Protein AF-0000000080575277 (afdb_homodimer)

Organism: Ricinus communis (NCBI:txid3988)

Radius of gyration: 15.98 Å; Cα contacts (8 Å, |Δi|>4): 92; chains: 2; bounding box: 41×41×30 Å

Foldseek 3Di:
DDPPDCVVLVVVLVVDPDDAPVSLVVNLVVCVVSPVVVVNVVSVVVNVVVVVVVVVD/DDLDDCVVLVVVLVVDPDDDPVSLVVNLVSCVVSPVVVVNVVSVVVNVVVVVVVVVD

Nearest PDB structures (foldseek):
  2o9x-assembly1_A  TM=6.420E-01  e=2.974E+00  Archaeoglobus fulgidus
  5bwk-assembly1_E  TM=5.066E-01  e=3.407E+00  Saccharomyces cerevisiae S288C
  2o9x-assembly1_A  TM=6.488E-01  e=2.300E+00  Archaeoglobus fulgidus
  5bwk-assembly1_E  TM=5.086E-01  e=6.105E+00  Saccharomyces cerevisiae S288C

Secondary structure (DSSP, 8-state):
--S-THHHHHHHHHT-SS--HHHHHHHHHHHHHHT-HHHHHHHHHHHHHHHHHHHH-/----THHHHHHHHHT-SS--HHHHHHHHHHHHHHT-HHHHHHHHHHHHHHHHHHHH-

InterPro domains:
  IPR002885 Pentatricopeptide repeat [PF01535] (23-52)
  IPR002885 Pentatricopeptide repeat [PS51375] (20-54)
  IPR002885 Pentatricopeptide repeat [TIGR00756] (23-52)
  IPR011990 Tetratricopeptide-like helical domain superfamily [G3DSA:1.25.40.10] (1-57)

Structure (mmCIF, N/CA/C/O backbone):
data_AF-0000000080575277-model_v1
#
loop_
_entity.id
_entity.type
_entity.pdbx_description
1 polymer 'Pentatricopeptide repeat-containing protein'
#
loop_
_atom_site.group_PDB
_atom_site.id
_atom_site.type_symbol
_atom_site.label_atom_id
_atom_site.label_alt_id
_atom_site.label_comp_id
_atom_site.label_asym_id
_atom_site.label_entity_id
_atom_site.label_seq_id
_atom_site.pdbx_PDB_ins_code
_atom_site.Cartn_x
_atom_site.Cartn_y
_atom_site.Cartn_z
_atom_site.occupancy
_atom_site.B_iso_or_equiv
_atom_site.auth_seq_id
_atom_site.auth_comp_id
_atom_site.auth_asym_id
_atom_site.auth_atom_id
_atom_site.pdbx_PDB_model_num
ATOM 1 N N . MET A 1 1 ? -3.508 20.828 5.941 1 31.67 1 MET A N 1
ATOM 2 C CA . MET A 1 1 ? -2.977 19.516 6.32 1 31.67 1 MET A CA 1
ATOM 3 C C . MET A 1 1 ? -3.281 18.484 5.25 1 31.67 1 MET A C 1
ATOM 5 O O . MET A 1 1 ? -4.422 18.031 5.113 1 31.67 1 MET A O 1
ATOM 9 N N . ARG A 1 2 ? -2.916 18.547 3.932 1 42.31 2 ARG A N 1
ATOM 10 C CA . ARG A 1 2 ? -3.441 18.062 2.654 1 42.31 2 ARG A CA 1
ATOM 11 C C . ARG A 1 2 ? -3.592 16.547 2.654 1 42.31 2 ARG A C 1
ATOM 13 O O . ARG A 1 2 ? -2.951 15.859 3.445 1 42.31 2 ARG A O 1
ATOM 20 N N . SER A 1 3 ? -4.363 15.914 1.842 1 48.16 3 SER A N 1
ATOM 21 C CA . SER A 1 3 ? -5.129 14.719 1.509 1 48.16 3 SER A CA 1
ATOM 22 C C . SER A 1 3 ? -4.215 13.516 1.299 1 48.16 3 SER A C 1
ATOM 24 O O . SER A 1 3 ? -4.117 12.992 0.189 1 48.16 3 SER A O 1
ATOM 26 N N . GLY A 1 4 ? -2.938 13.656 1.604 1 49.06 4 GLY A N 1
ATOM 27 C CA . GLY A 1 4 ? -1.732 12.961 1.184 1 49.06 4 GLY A CA 1
ATOM 28 C C . GLY A 1 4 ? -1.937 11.469 1.007 1 49.06 4 GLY A C 1
ATOM 29 O O . GLY A 1 4 ? -1.642 10.922 -0.056 1 49.06 4 GLY A O 1
ATOM 30 N N . ASP A 1 5 ? -1.83 10.688 2.197 1 62.44 5 ASP A N 1
ATOM 31 C CA . ASP A 1 5 ? -1.017 9.5 2.461 1 62.44 5 ASP A CA 1
ATOM 32 C C . ASP A 1 5 ? -1.705 8.234 1.953 1 62.44 5 ASP A C 1
ATOM 34 O O . ASP A 1 5 ? -1.194 7.129 2.135 1 62.44 5 ASP A O 1
ATOM 38 N N . MET A 1 6 ? -2.781 8.578 1.172 1 84.5 6 MET A N 1
ATOM 39 C CA . MET A 1 6 ? -3.379 7.289 0.83 1 84.5 6 MET A CA 1
ATOM 40 C C . MET A 1 6 ? -3.074 6.918 -0.617 1 84.5 6 MET A C 1
ATOM 42 O O . MET A 1 6 ? -3.324 5.785 -1.036 1 84.5 6 MET A O 1
ATOM 46 N N . GLY A 1 7 ? -2.48 7.941 -1.262 1 87.88 7 GLY A N 1
ATOM 47 C CA . GLY A 1 7 ? -2.26 7.723 -2.682 1 87.88 7 GLY A CA 1
ATOM 48 C C . GLY A 1 7 ? -1.392 6.512 -2.971 1 87.88 7 GLY A C 1
ATOM 49 O O . GLY A 1 7 ? -1.774 5.637 -3.752 1 87.88 7 GLY A O 1
ATOM 50 N N . SER A 1 8 ? -0.303 6.383 -2.322 1 92.38 8 SER A N 1
ATOM 51 C CA . SER A 1 8 ? 0.593 5.246 -2.506 1 92.38 8 SER A CA 1
ATOM 52 C C . SER A 1 8 ? -0.068 3.945 -2.066 1 92.38 8 SER A C 1
ATOM 54 O O . SER A 1 8 ? 0.021 2.934 -2.762 1 92.38 8 SER A O 1
ATOM 56 N N . ALA A 1 9 ? -0.75 4.047 -1.013 1 95.19 9 ALA A N 1
ATOM 57 C CA . ALA A 1 9 ? -1.428 2.867 -0.488 1 95.19 9 ALA A CA 1
ATOM 58 C C . ALA A 1 9 ? -2.473 2.35 -1.473 1 95.19 9 ALA A C 1
ATOM 60 O O . ALA A 1 9 ? -2.604 1.141 -1.671 1 95.19 9 ALA A O 1
ATOM 61 N N . ARG A 1 10 ? -3.164 3.309 -2.055 1 93.69 10 ARG A N 1
ATOM 62 C CA . ARG A 1 10 ? -4.215 2.926 -2.992 1 93.69 10 ARG A CA 1
ATOM 63 C C . ARG A 1 10 ? -3.627 2.229 -4.215 1 93.69 10 ARG A C 1
ATOM 65 O O . ARG A 1 10 ? -4.184 1.241 -4.699 1 93.69 10 ARG A O 1
ATOM 72 N N . ILE A 1 11 ? -2.596 2.738 -4.695 1 94.81 11 ILE A N 1
ATOM 73 C CA . ILE A 1 11 ? -1.938 2.146 -5.855 1 94.81 11 ILE A CA 1
ATOM 74 C C . ILE A 1 11 ? -1.48 0.729 -5.52 1 94.81 11 ILE A C 1
ATOM 76 O O . ILE A 1 11 ? -1.688 -0.199 -6.305 1 94.81 11 ILE A O 1
ATOM 80 N N . LEU A 1 12 ? -0.898 0.506 -4.387 1 96.56 12 LEU A N 1
ATOM 81 C CA . LEU A 1 12 ? -0.419 -0.807 -3.969 1 96.56 12 LEU A CA 1
ATOM 82 C C . LEU A 1 12 ? -1.585 -1.753 -3.705 1 96.56 12 LEU A C 1
ATOM 84 O O . LEU A 1 12 ? -1.538 -2.924 -4.086 1 96.56 12 LEU A O 1
ATOM 88 N N . PHE A 1 13 ? -2.617 -1.285 -3.123 1 96.62 13 PHE A N 1
ATOM 89 C CA . PHE A 1 13 ? -3.824 -2.062 -2.871 1 96.62 13 PHE A CA 1
ATOM 90 C C . PHE A 1 13 ? -4.379 -2.637 -4.172 1 96.62 13 PHE A C 1
ATOM 92 O O . PHE A 1 13 ? -4.816 -3.787 -4.211 1 96.62 13 PHE A O 1
ATOM 99 N N . ASP A 1 14 ? -4.281 -1.89 -5.152 1 95.56 14 ASP A N 1
ATOM 100 C CA . ASP A 1 14 ? -4.828 -2.309 -6.438 1 95.56 14 ASP A CA 1
ATOM 101 C C . ASP A 1 14 ? -4 -3.438 -7.047 1 95.56 14 ASP A C 1
ATOM 103 O O . ASP A 1 14 ? -4.484 -4.18 -7.902 1 95.56 14 ASP A O 1
ATOM 107 N N . GLN A 1 15 ? -2.857 -3.648 -6.629 1 96 15 GLN A N 1
ATOM 108 C CA . GLN A 1 15 ? -1.968 -4.66 -7.191 1 96 15 GLN A CA 1
ATOM 109 C C . GLN A 1 15 ? -2.113 -5.988 -6.453 1 96 15 GLN A C 1
ATOM 111 O O . GLN A 1 15 ? -1.547 -7 -6.871 1 96 15 GLN A O 1
ATOM 116 N N . ILE A 1 16 ? -2.891 -5.996 -5.402 1 96.62 16 ILE A N 1
ATOM 117 C CA . ILE A 1 16 ? -3.098 -7.23 -4.648 1 96.62 16 ILE A CA 1
ATOM 118 C C . ILE A 1 16 ? -4.164 -8.078 -5.336 1 96.62 16 ILE A C 1
ATOM 120 O O . ILE A 1 16 ? -5.336 -7.691 -5.391 1 96.62 16 ILE A O 1
ATOM 124 N N . PRO A 1 17 ? -3.746 -9.22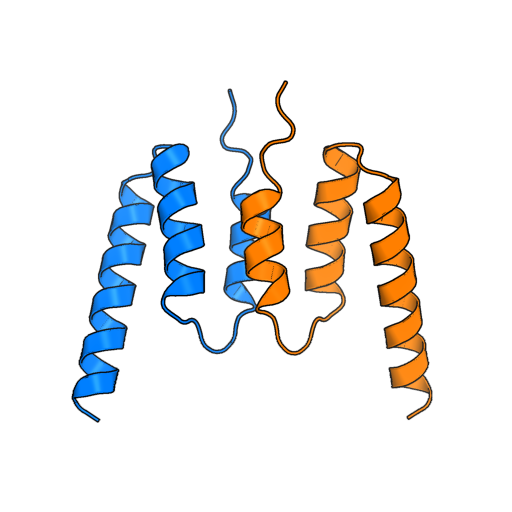7 -5.883 1 94.5 17 PRO A N 1
ATOM 125 C CA . PRO A 1 17 ? -4.676 -10.008 -6.703 1 94.5 17 PRO A CA 1
ATOM 126 C C . PRO A 1 17 ? -5.859 -10.547 -5.902 1 94.5 17 PRO A C 1
ATOM 128 O O . PRO A 1 17 ? -6.996 -10.523 -6.383 1 94.5 17 PRO A O 1
ATOM 131 N N . LYS A 1 18 ? -5.613 -11.102 -4.762 1 92.69 18 LYS A N 1
ATOM 132 C CA . LYS A 1 18 ? -6.656 -11.57 -3.857 1 92.69 18 LYS A CA 1
ATOM 133 C C . LYS A 1 18 ? -6.598 -10.836 -2.523 1 92.69 18 LYS A C 1
ATOM 135 O O . LYS A 1 18 ? -5.816 -11.195 -1.641 1 92.69 18 LYS A O 1
ATOM 140 N N . LYS A 1 19 ? -7.496 -9.953 -2.43 1 93.31 19 LYS A N 1
ATOM 141 C CA . LYS A 1 19 ? -7.5 -9.133 -1.223 1 93.31 19 LYS A CA 1
ATOM 142 C C . LYS A 1 19 ? -8.18 -9.859 -0.066 1 93.31 19 LYS A C 1
ATOM 144 O O . LYS A 1 19 ? -9.305 -10.344 -0.211 1 93.31 19 LYS A O 1
ATOM 149 N N . ASP A 1 20 ? -7.504 -9.859 0.966 1 91.69 20 ASP A N 1
ATOM 150 C CA . ASP A 1 20 ? -8.086 -10.438 2.176 1 91.69 20 ASP A CA 1
ATOM 151 C C . ASP A 1 20 ? -8.477 -9.344 3.168 1 91.69 20 ASP A C 1
ATOM 153 O O . ASP A 1 20 ? -8.398 -8.156 2.855 1 91.69 20 ASP A O 1
ATOM 157 N N . SER A 1 21 ? -8.938 -9.758 4.324 1 91.5 21 SER A N 1
ATOM 158 C CA . SER A 1 21 ? -9.422 -8.797 5.309 1 91.5 21 SER A CA 1
ATOM 159 C C . SER A 1 21 ? -8.297 -7.887 5.793 1 91.5 21 SER A C 1
ATOM 161 O O . SER A 1 21 ? -8.531 -6.719 6.105 1 91.5 21 SER A O 1
ATOM 163 N N . ALA A 1 22 ? -7.137 -8.367 5.832 1 94 22 ALA A N 1
ATOM 164 C CA . ALA A 1 22 ? -6.008 -7.566 6.293 1 94 22 ALA A CA 1
ATOM 165 C C . ALA A 1 22 ? -5.77 -6.375 5.367 1 94 22 ALA A C 1
ATOM 167 O O . ALA A 1 22 ? -5.578 -5.25 5.828 1 94 22 ALA A O 1
ATOM 168 N N . ALA A 1 23 ? -5.77 -6.641 4.074 1 95.56 23 ALA A N 1
ATOM 169 C CA . ALA A 1 23 ? -5.578 -5.566 3.104 1 95.56 23 ALA A CA 1
ATOM 170 C C . ALA A 1 23 ? -6.699 -4.539 3.188 1 95.56 23 ALA A C 1
ATOM 172 O O . ALA A 1 23 ? -6.445 -3.332 3.221 1 95.56 23 ALA A O 1
ATOM 173 N N . TYR A 1 24 ? -7.91 -5.016 3.301 1 96.19 24 TYR A N 1
ATOM 174 C CA . TYR A 1 24 ? -9.062 -4.121 3.391 1 96.19 24 TYR A CA 1
ATOM 175 C C . TYR A 1 24 ? -9.008 -3.297 4.672 1 96.19 24 TYR A C 1
ATOM 177 O O . TYR A 1 24 ? -9.305 -2.1 4.656 1 96.19 24 TYR A O 1
ATOM 185 N N . ASN A 1 25 ? -8.609 -3.926 5.73 1 94.94 25 ASN A N 1
ATOM 186 C CA . ASN A 1 25 ? -8.547 -3.215 7.004 1 94.94 25 ASN A CA 1
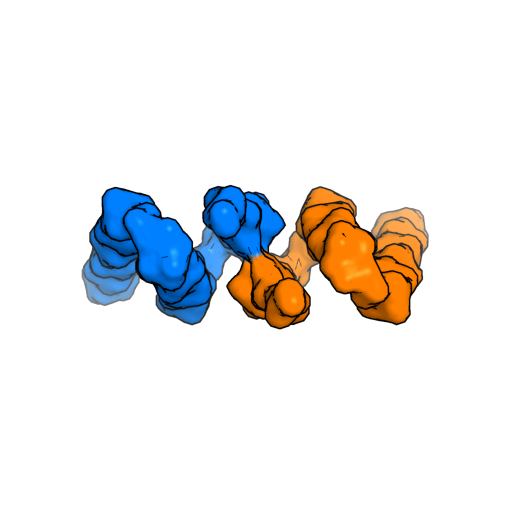ATOM 187 C C . 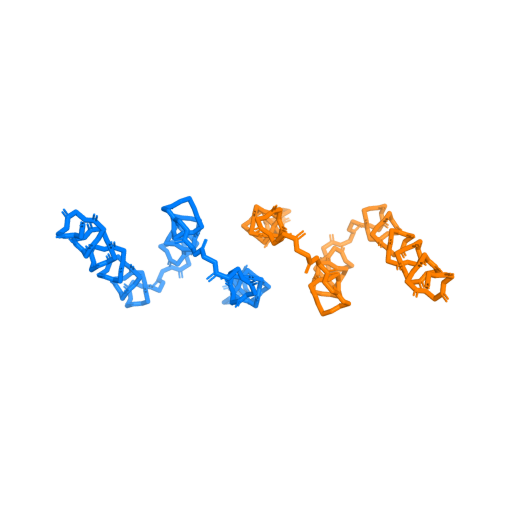ASN A 1 25 ? -7.531 -2.074 6.957 1 94.94 25 ASN A C 1
ATOM 189 O O . ASN A 1 25 ? -7.766 -1.008 7.531 1 94.94 25 ASN A O 1
ATOM 193 N N . VAL A 1 26 ? -6.434 -2.229 6.371 1 95.19 26 VAL A N 1
ATOM 194 C CA . VAL A 1 26 ? -5.418 -1.19 6.238 1 95.19 26 VAL A CA 1
ATOM 195 C C . VAL A 1 26 ? -5.988 0.002 5.48 1 95.19 26 VAL A C 1
ATOM 197 O O . VAL A 1 26 ? -5.801 1.152 5.879 1 95.19 26 VAL A O 1
ATOM 200 N N . MET A 1 27 ? -6.691 -0.288 4.43 1 95.44 27 MET A N 1
ATOM 201 C CA . MET A 1 27 ? -7.277 0.768 3.607 1 95.44 27 MET A CA 1
ATOM 202 C C . MET A 1 27 ? -8.406 1.474 4.352 1 95.44 27 MET A C 1
ATOM 204 O O . MET A 1 27 ? -8.508 2.701 4.316 1 95.44 27 MET A O 1
ATOM 208 N N . LEU A 1 28 ? -9.203 0.709 5.047 1 95.31 28 LEU A N 1
ATOM 209 C CA . LEU A 1 28 ? -10.305 1.271 5.82 1 95.31 28 LEU A CA 1
ATOM 210 C C . LEU A 1 28 ? -9.781 2.221 6.895 1 95.31 28 LEU A C 1
ATOM 212 O O . LEU A 1 28 ? -10.242 3.359 7 1 95.31 28 LEU A O 1
ATOM 216 N N . ASP A 1 29 ? -8.781 1.74 7.609 1 93.94 29 ASP A N 1
ATOM 217 C CA . ASP A 1 29 ? -8.172 2.559 8.656 1 93.94 29 ASP A CA 1
ATOM 218 C C . ASP A 1 29 ? -7.621 3.863 8.078 1 93.94 29 ASP A C 1
ATOM 220 O O . ASP A 1 29 ? -7.785 4.926 8.68 1 93.94 29 ASP A O 1
ATOM 224 N N . GLY A 1 30 ? -7 3.746 6.977 1 92 30 GLY A N 1
ATOM 225 C CA . GLY A 1 30 ? -6.449 4.93 6.332 1 92 30 GLY A CA 1
ATOM 226 C C . GLY A 1 30 ? -7.504 5.953 5.961 1 92 30 GLY A C 1
ATOM 227 O O . GLY A 1 30 ? -7.336 7.145 6.215 1 92 30 GLY A O 1
ATOM 228 N N . TYR A 1 31 ? -8.586 5.492 5.445 1 93.69 31 TYR A N 1
ATOM 229 C CA . TYR A 1 31 ? -9.641 6.395 5 1 93.69 31 TYR A CA 1
ATOM 230 C C . TYR A 1 31 ? -10.352 7.035 6.191 1 93.69 31 TYR A C 1
ATOM 232 O O . TYR A 1 31 ? -10.742 8.203 6.133 1 93.69 31 TYR A O 1
ATOM 240 N N . VAL A 1 32 ? -10.477 6.281 7.23 1 93.81 32 VAL A N 1
ATOM 241 C CA . VAL A 1 32 ? -11.07 6.82 8.453 1 93.81 32 VAL A CA 1
ATOM 242 C C . VAL A 1 32 ? -10.188 7.934 9.008 1 93.81 32 VAL A C 1
ATOM 244 O O . VAL A 1 32 ? -10.68 9.016 9.344 1 93.81 32 VAL A O 1
ATOM 247 N N . LYS A 1 33 ? -8.961 7.66 9.023 1 92 33 LYS A N 1
ATOM 248 C CA . LYS A 1 33 ? -8.008 8.609 9.594 1 92 33 LYS A CA 1
ATOM 249 C C . LYS A 1 33 ? -8 9.922 8.82 1 92 33 LYS A C 1
ATOM 251 O O . LYS A 1 33 ? -7.848 10.992 9.406 1 92 33 LYS A O 1
ATOM 256 N N . VAL A 1 34 ? -8.172 9.852 7.562 1 88.31 34 VAL A N 1
ATOM 257 C CA . VAL A 1 34 ? -8.109 11.07 6.754 1 88.31 34 VAL A CA 1
ATOM 258 C C . VAL A 1 34 ? -9.5 11.688 6.641 1 88.31 34 VAL A C 1
ATOM 260 O O . VAL A 1 34 ? -9.656 12.773 6.07 1 88.31 34 VAL A O 1
ATOM 263 N N . GLY A 1 35 ? -10.461 10.969 7.066 1 91.06 35 GLY A N 1
ATOM 264 C CA . GLY A 1 35 ? -11.797 11.523 7.168 1 91.06 35 GLY A CA 1
ATOM 265 C C . GLY A 1 35 ? -12.648 11.258 5.938 1 91.06 35 GLY A C 1
ATOM 266 O O . GLY A 1 35 ? -13.625 11.969 5.688 1 91.06 35 GLY A O 1
ATOM 267 N N . ASP A 1 36 ? -12.164 10.461 5.02 1 94.62 36 ASP A N 1
ATOM 268 C CA . ASP A 1 36 ? -12.969 10.055 3.869 1 94.62 36 ASP A CA 1
ATOM 269 C C . ASP A 1 36 ? -13.914 8.914 4.234 1 94.62 36 ASP A C 1
ATOM 271 O O . ASP A 1 36 ? -13.695 7.77 3.836 1 94.62 36 ASP A O 1
ATOM 275 N N . MET A 1 37 ? -14.953 9.227 4.801 1 95.38 37 MET A N 1
ATOM 276 C CA . MET A 1 37 ? -15.898 8.258 5.344 1 95.38 37 MET A CA 1
ATOM 277 C C . MET A 1 37 ? -16.672 7.574 4.223 1 95.38 37 MET A C 1
ATOM 279 O O . MET A 1 37 ? -17.078 6.418 4.355 1 95.38 37 MET A O 1
ATOM 283 N N . GLU A 1 38 ? -16.828 8.305 3.176 1 96.38 38 GLU A N 1
ATOM 284 C CA . GLU A 1 38 ? -17.531 7.703 2.045 1 96.38 38 GLU A CA 1
ATOM 285 C C . GLU A 1 38 ? -16.75 6.512 1.486 1 96.38 38 GLU A C 1
ATOM 287 O O . GLU A 1 38 ? -17.328 5.438 1.283 1 96.38 38 GLU A O 1
ATOM 292 N N . PHE A 1 39 ? -15.562 6.676 1.254 1 94.75 39 PHE A N 1
ATOM 293 C CA . PHE A 1 39 ? -14.75 5.574 0.754 1 94.75 39 PHE A CA 1
ATOM 294 C C . PHE A 1 39 ? -14.609 4.48 1.809 1 94.75 39 PHE A C 1
ATOM 296 O O . PHE A 1 39 ? -14.594 3.295 1.48 1 94.75 39 PHE A O 1
ATOM 303 N N . ALA A 1 40 ? -14.43 4.879 3.072 1 96.44 40 ALA A N 1
ATOM 304 C CA . ALA A 1 40 ? -14.367 3.896 4.148 1 96.44 40 ALA A CA 1
ATOM 305 C C . ALA A 1 40 ? -15.602 3.002 4.148 1 96.44 40 ALA A C 1
ATOM 307 O O . ALA A 1 40 ? -15.492 1.775 4.223 1 96.44 40 ALA A O 1
ATOM 308 N N . GLN A 1 41 ? -16.719 3.617 3.982 1 97.19 41 GLN A N 1
ATOM 309 C CA . GLN A 1 41 ? -17.969 2.857 3.953 1 97.19 41 GLN A CA 1
ATOM 310 C C . GLN A 1 41 ? -18.016 1.927 2.746 1 97.19 41 GLN A C 1
ATOM 312 O O . GLN A 1 41 ? -18.422 0.773 2.861 1 97.19 41 GLN A O 1
ATOM 317 N N . SER A 1 42 ? -17.641 2.459 1.615 1 96.31 42 SER A N 1
ATOM 318 C CA . SER A 1 42 ? -17.625 1.651 0.401 1 96.31 42 SER A CA 1
ATOM 319 C C . SER A 1 42 ? -16.734 0.421 0.569 1 96.31 42 SER A C 1
ATOM 321 O O . SER A 1 42 ? -17.094 -0.673 0.13 1 96.31 42 SER A O 1
ATOM 323 N N . LEU A 1 43 ? -15.633 0.556 1.183 1 95.5 43 LEU A N 1
ATOM 324 C CA . LEU A 1 43 ? -14.719 -0.555 1.425 1 95.5 43 LEU A CA 1
ATOM 325 C C . LEU A 1 43 ? -15.328 -1.564 2.389 1 95.5 43 LEU A C 1
ATOM 327 O O . LEU A 1 43 ? -15.188 -2.775 2.201 1 95.5 43 LEU A O 1
ATOM 331 N N . PHE A 1 44 ? -15.883 -1.062 3.43 1 95.12 44 PHE A N 1
ATOM 332 C CA . PHE A 1 44 ? -16.547 -1.929 4.398 1 95.12 44 PHE A CA 1
ATOM 333 C C . PHE A 1 44 ? -17.594 -2.793 3.721 1 95.12 44 PHE A C 1
ATOM 335 O O . PHE A 1 44 ? -17.688 -3.996 3.979 1 95.12 44 PHE A O 1
ATOM 342 N N . ASP A 1 45 ? -18.344 -2.232 2.91 1 94.56 45 ASP A N 1
ATOM 343 C CA . ASP A 1 45 ? -19.391 -2.955 2.197 1 94.56 45 ASP A CA 1
ATOM 344 C C . ASP A 1 45 ? -18.797 -4.039 1.298 1 94.56 45 ASP A C 1
ATOM 346 O O . ASP A 1 45 ? -19.344 -5.141 1.202 1 94.56 45 ASP A O 1
ATOM 350 N N . LYS A 1 46 ? -17.766 -3.74 0.579 1 92.94 46 LYS A N 1
ATOM 351 C CA . LYS A 1 46 ? -17.078 -4.703 -0.281 1 92.94 46 LYS A CA 1
ATOM 352 C C . LYS A 1 46 ? -16.547 -5.883 0.53 1 92.94 46 LYS A C 1
ATOM 354 O O . LYS A 1 46 ? -16.609 -7.031 0.086 1 92.94 46 LYS A O 1
ATOM 359 N N . MET A 1 47 ? -16.047 -5.648 1.664 1 92.25 47 MET A N 1
ATOM 360 C CA . MET A 1 47 ? -15.531 -6.691 2.547 1 92.25 47 MET A CA 1
ATOM 361 C C . MET A 1 47 ? -16.641 -7.652 2.961 1 92.25 47 MET A C 1
ATOM 363 O O . MET A 1 47 ? -16.453 -8.867 2.947 1 92.25 47 MET A O 1
ATOM 367 N N . LEU A 1 48 ? -17.734 -7.129 3.277 1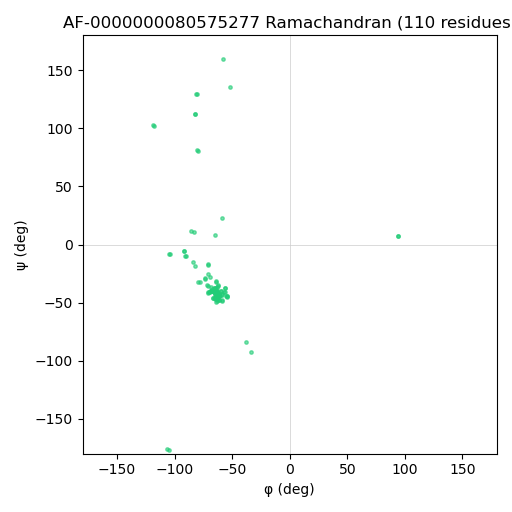 90.31 48 LEU A N 1
ATOM 368 C CA . LEU A 1 48 ? -18.875 -7.953 3.684 1 90.31 48 LEU A CA 1
ATOM 369 C C . LEU A 1 48 ? -19.359 -8.828 2.529 1 90.31 48 LEU A C 1
ATOM 371 O O . LEU A 1 48 ? -19.656 -10.008 2.721 1 90.31 48 LEU A O 1
ATOM 375 N N . ALA A 1 49 ? -19.359 -8.195 1.415 1 88.31 49 ALA A N 1
ATOM 376 C CA . ALA A 1 49 ? -19.828 -8.914 0.236 1 88.31 49 ALA A CA 1
ATOM 377 C C . ALA A 1 49 ? -18.906 -10.086 -0.097 1 88.31 49 ALA A C 1
ATOM 379 O O . ALA A 1 49 ? -19.359 -11.172 -0.448 1 88.31 49 ALA A O 1
ATOM 380 N N . ARG A 1 50 ? -17.703 -9.977 0.054 1 85.19 50 ARG A N 1
ATOM 381 C CA . ARG A 1 50 ? -16.719 -11.016 -0.241 1 85.19 50 ARG A CA 1
ATOM 382 C C . ARG A 1 50 ? -16.812 -12.156 0.769 1 85.19 50 ARG A C 1
ATOM 384 O O . ARG A 1 50 ? -16.656 -13.328 0.412 1 85.19 50 ARG A O 1
ATOM 391 N N . ASN A 1 51 ? -17 -11.758 2.018 1 82.62 51 ASN A N 1
ATOM 392 C CA . ASN A 1 51 ? -17.109 -12.766 3.066 1 82.62 51 ASN A CA 1
ATOM 393 C C . ASN A 1 51 ? -18.359 -13.625 2.885 1 82.62 51 ASN A C 1
ATOM 395 O O . ASN A 1 51 ? -18.328 -14.836 3.115 1 82.62 51 ASN A O 1
ATOM 399 N N . VAL A 1 52 ? -19.344 -13.055 2.486 1 81.5 52 VAL A N 1
ATOM 400 C CA . VAL A 1 52 ? -20.594 -13.781 2.273 1 81.5 52 VAL A CA 1
ATOM 401 C C . VAL A 1 52 ? -20.438 -14.742 1.094 1 81.5 52 VAL A C 1
ATOM 403 O O . VAL A 1 52 ? -20.859 -15.898 1.166 1 81.5 52 VAL A O 1
ATOM 406 N N . ILE A 1 53 ? -19.844 -14.359 0.17 1 78.81 53 ILE A N 1
ATOM 407 C CA . ILE A 1 53 ? -19.641 -15.172 -1.023 1 78.81 53 ILE A CA 1
ATOM 408 C C . ILE A 1 53 ? -18.719 -16.344 -0.696 1 78.81 53 ILE A C 1
ATOM 410 O O . ILE A 1 53 ? -18.984 -17.484 -1.112 1 78.81 53 ILE A O 1
ATOM 414 N N . SER A 1 54 ? -17.734 -16.156 0.132 1 74 54 SER A N 1
ATOM 415 C CA . SER A 1 54 ? -16.812 -17.219 0.521 1 74 54 SER A CA 1
ATOM 416 C C . SER A 1 54 ? -17.484 -18.234 1.418 1 74 54 SER A C 1
ATOM 418 O O . SER A 1 54 ? -17.141 -19.422 1.393 1 74 54 SER A O 1
ATOM 420 N N . TYR A 1 55 ? -18.469 -17.797 2.08 1 77.38 55 TYR A N 1
ATOM 421 C CA . TYR A 1 55 ? -19.219 -18.703 2.941 1 77.38 55 TYR A CA 1
ATOM 422 C C . TYR A 1 55 ? -20.203 -19.547 2.131 1 77.38 55 TYR A C 1
ATOM 424 O O . TYR A 1 55 ? -20.438 -20.703 2.449 1 77.38 55 TYR A O 1
ATOM 432 N N . ASP A 1 56 ? -20.688 -19.016 1.119 1 79.06 56 ASP A N 1
ATOM 433 C CA . ASP A 1 56 ? -21.719 -19.688 0.325 1 79.06 56 ASP A CA 1
ATOM 434 C C . ASP A 1 56 ? -21.094 -20.656 -0.666 1 79.06 56 ASP A C 1
ATOM 436 O O . ASP A 1 56 ? -21.734 -21.625 -1.082 1 79.06 56 ASP A O 1
ATOM 440 N N . LEU A 1 57 ? -19.891 -20.562 -0.899 1 58.16 57 LEU A N 1
ATOM 441 C CA . LEU A 1 57 ? -19.266 -21.484 -1.824 1 58.16 57 LEU A CA 1
ATOM 442 C C . LEU A 1 57 ? -18.672 -22.688 -1.077 1 58.16 57 LEU A C 1
ATOM 444 O O . LEU A 1 57 ? -18.781 -23.828 -1.545 1 58.16 57 LEU A O 1
ATOM 448 N N . MET B 1 1 ? 6.613 17.25 12.094 1 31 1 MET B N 1
ATOM 449 C CA . MET B 1 1 ? 5.969 16.828 10.852 1 31 1 MET B CA 1
ATOM 450 C C . MET B 1 1 ? 5.98 15.312 10.727 1 31 1 MET B C 1
ATOM 452 O O . MET B 1 1 ? 7.039 14.703 10.555 1 31 1 MET B O 1
ATOM 456 N N . ARG B 1 2 ? 5.395 14.469 11.562 1 42.47 2 ARG B N 1
ATOM 457 C CA . ARG B 1 2 ? 5.547 13.062 11.922 1 42.47 2 ARG B CA 1
ATOM 458 C C . ARG B 1 2 ? 5.523 12.18 10.68 1 42.47 2 ARG B C 1
ATOM 460 O O . ARG B 1 2 ? 4.883 12.516 9.688 1 42.47 2 ARG B O 1
ATOM 467 N N . SER B 1 3 ? 6.309 11.25 10.484 1 47.78 3 SER B N 1
ATOM 468 C CA . SER B 1 3 ? 6.934 10.312 9.562 1 47.78 3 SER B CA 1
ATOM 469 C C . SER B 1 3 ? 5.891 9.445 8.867 1 47.78 3 SER B C 1
ATOM 471 O O . SER B 1 3 ? 5.555 8.359 9.336 1 47.78 3 SER B O 1
ATOM 473 N N . GLY B 1 4 ? 4.668 9.875 8.789 1 48.62 4 GLY B N 1
ATOM 474 C CA . GLY B 1 4 ? 3.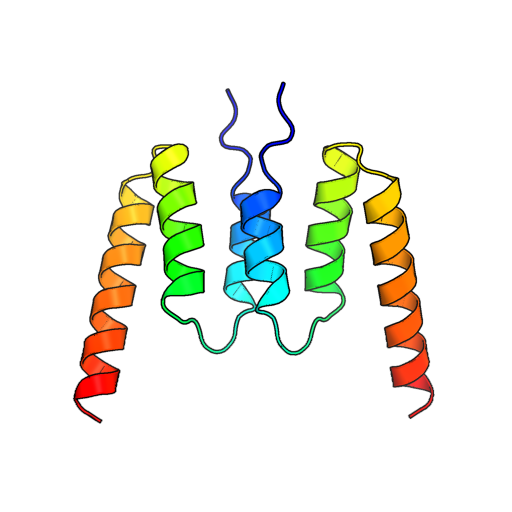338 9.336 8.555 1 48.62 4 GLY B CA 1
ATOM 475 C C . GLY B 1 4 ? 3.33 8.164 7.586 1 48.62 4 GLY B C 1
ATOM 476 O O . GLY B 1 4 ? 2.955 7.051 7.957 1 48.62 4 GLY B O 1
ATOM 477 N N . ASP B 1 5 ? 3.107 8.5 6.199 1 61.81 5 ASP B N 1
ATOM 478 C CA . ASP B 1 5 ? 2.148 8.023 5.207 1 61.81 5 ASP B CA 1
ATOM 479 C C . ASP B 1 5 ? 2.654 6.758 4.52 1 61.81 5 ASP B C 1
ATOM 481 O O . ASP B 1 5 ? 2.023 6.258 3.586 1 61.81 5 ASP B O 1
ATOM 485 N N . MET B 1 6 ? 3.752 6.254 5.199 1 83.69 6 MET B N 1
ATOM 486 C CA . MET B 1 6 ? 4.168 5.117 4.383 1 83.69 6 MET B CA 1
ATOM 487 C C . MET B 1 6 ? 3.744 3.801 5.023 1 83.69 6 MET B C 1
ATOM 489 O O . MET B 1 6 ? 3.842 2.742 4.402 1 83.69 6 MET B O 1
ATOM 493 N N . GLY B 1 7 ? 3.246 4 6.266 1 87.69 7 GLY B N 1
ATOM 494 C CA . GLY B 1 7 ? 2.932 2.791 7.012 1 87.69 7 GLY B CA 1
ATOM 495 C C . GLY B 1 7 ? 1.917 1.908 6.312 1 87.69 7 GLY B C 1
ATOM 496 O O . GLY B 1 7 ? 2.154 0.714 6.117 1 87.69 7 GLY B O 1
ATOM 497 N N . SER B 1 8 ? 0.866 2.447 5.855 1 92.38 8 SER B N 1
ATOM 498 C CA . SER B 1 8 ? -0.163 1.689 5.152 1 92.38 8 SER B CA 1
ATOM 499 C C . SER B 1 8 ? 0.364 1.132 3.834 1 92.38 8 SER B C 1
ATOM 501 O O . SER B 1 8 ? 0.128 -0.033 3.506 1 92.38 8 SER B O 1
ATOM 503 N N . ALA B 1 9 ? 1.103 1.932 3.205 1 95.12 9 ALA B N 1
ATOM 504 C CA . ALA B 1 9 ? 1.666 1.517 1.923 1 95.12 9 ALA B CA 1
ATOM 505 C C . ALA B 1 9 ? 2.594 0.318 2.094 1 95.12 9 ALA B C 1
ATOM 507 O O . ALA B 1 9 ? 2.574 -0.611 1.282 1 95.12 9 ALA B O 1
ATOM 508 N N . ARG B 1 10 ? 3.365 0.4 3.156 1 93.69 10 ARG B N 1
ATOM 509 C CA . ARG B 1 10 ? 4.316 -0.68 3.396 1 93.69 10 ARG B CA 1
ATOM 510 C C . ARG B 1 10 ? 3.594 -1.993 3.68 1 93.69 10 ARG B C 1
ATOM 512 O O . ARG B 1 10 ? 4.008 -3.051 3.199 1 93.69 10 ARG B O 1
ATOM 519 N N . ILE B 1 11 ? 2.602 -1.931 4.434 1 94.81 11 ILE B N 1
ATOM 520 C CA . ILE B 1 11 ? 1.823 -3.121 4.754 1 94.81 11 ILE B CA 1
ATOM 521 C C . ILE B 1 11 ? 1.224 -3.705 3.477 1 94.81 11 ILE B C 1
ATOM 523 O O . ILE B 1 11 ? 1.285 -4.918 3.252 1 94.81 11 ILE B O 1
ATOM 527 N N . LEU B 1 12 ? 0.678 -2.904 2.613 1 96.62 12 LEU B N 1
ATOM 528 C CA . LEU B 1 12 ? 0.074 -3.354 1.364 1 96.62 12 LEU B CA 1
ATOM 529 C C . LEU B 1 12 ? 1.136 -3.881 0.404 1 96.62 12 LEU B C 1
ATOM 531 O O . LEU B 1 12 ? 0.935 -4.906 -0.249 1 96.62 12 LEU B O 1
ATOM 535 N N . PHE B 1 13 ? 2.248 -3.26 0.336 1 96.56 13 PHE B N 1
ATOM 536 C CA . PHE B 1 13 ? 3.371 -3.691 -0.486 1 96.56 13 PHE B CA 1
ATOM 537 C C . PHE B 1 13 ? 3.785 -5.113 -0.131 1 96.56 13 PHE B C 1
ATOM 539 O O . PHE B 1 13 ? 4.082 -5.918 -1.017 1 96.56 13 PHE B O 1
ATOM 546 N N . ASP B 1 14 ? 3.717 -5.379 1.076 1 95.5 14 ASP B N 1
ATOM 547 C CA . ASP B 1 14 ? 4.148 -6.695 1.541 1 95.5 14 ASP B CA 1
ATOM 548 C C . ASP B 1 14 ? 3.162 -7.777 1.111 1 95.5 14 ASP B C 1
ATOM 550 O O . ASP B 1 14 ? 3.514 -8.961 1.065 1 95.5 14 ASP B O 1
ATOM 554 N N . GLN B 1 15 ? 2.018 -7.465 0.739 1 96 15 GLN B N 1
ATOM 555 C CA . GLN B 1 15 ? 0.99 -8.43 0.368 1 96 15 GLN B CA 1
ATOM 556 C C . GLN B 1 15 ? 1.018 -8.719 -1.131 1 96 15 GLN B C 1
ATOM 558 O O . GLN B 1 15 ? 0.312 -9.609 -1.612 1 96 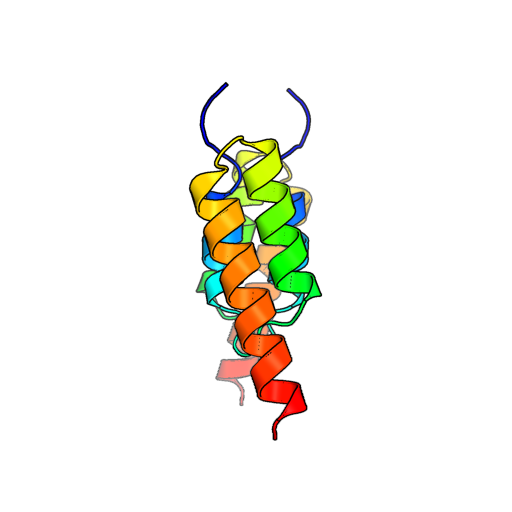15 GLN B O 1
ATOM 563 N N . ILE B 1 16 ? 1.843 -8.016 -1.856 1 96.5 16 ILE B N 1
ATOM 564 C CA . ILE B 1 16 ? 1.943 -8.234 -3.295 1 96.5 16 ILE B CA 1
ATOM 565 C C . ILE B 1 16 ? 2.865 -9.414 -3.572 1 96.5 16 ILE B C 1
ATOM 567 O O . ILE B 1 16 ? 4.066 -9.352 -3.312 1 96.5 16 ILE B O 1
ATOM 571 N N . PRO B 1 17 ? 2.291 -10.508 -4.078 1 94.5 17 PRO B N 1
ATOM 572 C CA . PRO B 1 17 ? 3.078 -11.734 -4.215 1 94.5 17 PRO B CA 1
ATOM 573 C C . PRO B 1 17 ? 4.23 -11.594 -5.207 1 94.5 17 PRO B C 1
ATOM 575 O O . PRO B 1 17 ? 5.336 -12.07 -4.949 1 94.5 17 PRO B O 1
ATOM 578 N N . LYS B 1 18 ? 3.967 -11.047 -6.34 1 92.62 18 LYS B N 1
ATOM 579 C CA . LYS B 1 18 ? 4.992 -10.766 -7.34 1 92.62 18 LYS B CA 1
ATOM 580 C C . LYS B 1 18 ? 5.094 -9.266 -7.617 1 92.62 18 LYS B C 1
ATOM 582 O O . LYS B 1 18 ? 4.332 -8.727 -8.422 1 92.62 18 LYS B O 1
ATOM 587 N N . LYS B 1 19 ? 6.098 -8.711 -7.035 1 93.06 19 LYS B N 1
ATOM 588 C CA . LYS B 1 19 ? 6.262 -7.266 -7.176 1 93.06 19 LYS B CA 1
ATOM 589 C C . LYS B 1 19 ? 6.91 -6.91 -8.508 1 93.06 19 LYS B C 1
ATOM 591 O O . LYS B 1 19 ? 7.953 -7.461 -8.867 1 93.06 19 LYS B O 1
ATOM 596 N N . ASP B 1 20 ? 6.297 -6.055 -9.125 1 91.69 20 ASP B N 1
ATOM 597 C CA . ASP B 1 20 ? 6.863 -5.551 -10.375 1 91.69 20 ASP B CA 1
ATOM 598 C C . ASP B 1 20 ? 7.449 -4.152 -10.188 1 91.69 20 ASP B C 1
ATOM 600 O O . ASP B 1 20 ? 7.488 -3.637 -9.07 1 91.69 20 ASP B O 1
ATOM 604 N N . SER B 1 21 ? 7.918 -3.582 -11.258 1 91.5 21 SER B N 1
ATOM 605 C CA . SER B 1 21 ? 8.578 -2.283 -11.18 1 91.5 21 SER B CA 1
ATOM 606 C C . SER B 1 21 ? 7.605 -1.2 -10.719 1 91.5 21 SER B C 1
ATOM 608 O O . SER B 1 21 ? 7.996 -0.258 -10.031 1 91.5 21 SER B O 1
ATOM 610 N N . ALA B 1 22 ? 6.41 -1.318 -11.047 1 93.88 22 ALA B N 1
ATOM 611 C CA . ALA B 1 22 ? 5.418 -0.321 -10.648 1 93.88 22 ALA B CA 1
ATOM 612 C C . ALA B 1 22 ? 5.273 -0.265 -9.133 1 93.88 22 ALA B C 1
ATOM 614 O O . ALA B 1 22 ? 5.254 0.818 -8.547 1 93.88 22 ALA B O 1
ATOM 615 N N . ALA B 1 23 ? 5.164 -1.427 -8.523 1 95.38 23 ALA B N 1
ATOM 616 C CA . ALA B 1 23 ? 5.043 -1.485 -7.07 1 95.38 23 ALA B CA 1
ATOM 617 C C . ALA B 1 23 ? 6.285 -0.913 -6.395 1 95.38 23 ALA B C 1
ATOM 619 O O . ALA B 1 23 ? 6.176 -0.104 -5.469 1 95.38 23 ALA B O 1
ATOM 620 N N . TYR B 1 24 ? 7.426 -1.278 -6.898 1 96.12 24 TYR B N 1
ATOM 621 C CA . TYR B 1 24 ? 8.68 -0.789 -6.328 1 96.12 24 TYR B CA 1
ATOM 622 C C . TYR B 1 24 ? 8.797 0.721 -6.5 1 96.12 24 TYR B C 1
ATOM 624 O O . TYR B 1 24 ? 9.242 1.422 -5.586 1 96.12 24 TYR B O 1
ATOM 632 N N . ASN B 1 25 ? 8.398 1.197 -7.637 1 94.88 25 ASN B N 1
ATOM 633 C CA . ASN B 1 25 ? 8.492 2.631 -7.891 1 94.88 25 ASN B CA 1
ATOM 634 C C . ASN B 1 25 ? 7.617 3.43 -6.93 1 94.88 25 ASN B C 1
ATOM 636 O O . ASN B 1 25 ? 8.008 4.512 -6.484 1 94.88 25 ASN B O 1
ATOM 640 N N . VAL B 1 26 ? 6.473 3.01 -6.605 1 95.06 26 VAL B N 1
ATOM 641 C CA . VAL B 1 26 ? 5.574 3.678 -5.672 1 95.06 26 VAL B CA 1
ATOM 642 C 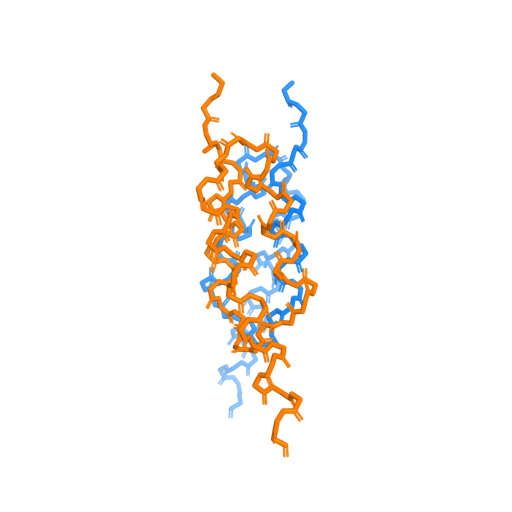C . VAL B 1 26 ? 6.234 3.771 -4.297 1 95.06 26 VAL B C 1
ATOM 644 O O . VAL B 1 26 ? 6.207 4.828 -3.658 1 95.06 26 VAL B O 1
ATOM 647 N N . MET B 1 27 ? 6.836 2.701 -3.908 1 95.25 27 MET B N 1
ATOM 648 C CA . MET B 1 27 ? 7.484 2.658 -2.602 1 95.25 27 MET B CA 1
ATOM 649 C C . MET B 1 27 ? 8.734 3.535 -2.586 1 95.25 27 MET B C 1
ATOM 651 O O . MET B 1 27 ? 8.969 4.266 -1.623 1 95.25 27 MET B O 1
ATOM 655 N N . LEU B 1 28 ? 9.477 3.492 -3.652 1 95.31 28 LEU B N 1
ATOM 656 C CA . LEU B 1 28 ? 10.68 4.309 -3.764 1 95.31 28 LEU B CA 1
ATOM 657 C C . LEU B 1 28 ? 10.344 5.793 -3.688 1 95.31 28 LEU B C 1
ATOM 659 O O . LEU B 1 28 ? 10.938 6.531 -2.898 1 95.31 28 LEU B O 1
ATOM 663 N N . ASP B 1 29 ? 9.336 6.164 -4.457 1 93.75 29 ASP B N 1
ATOM 664 C CA . ASP B 1 29 ? 8.891 7.555 -4.461 1 93.75 29 ASP B CA 1
ATOM 665 C C . ASP B 1 29 ? 8.469 8 -3.062 1 93.75 29 ASP B C 1
ATOM 667 O O . ASP B 1 29 ? 8.789 9.109 -2.635 1 93.75 29 ASP B O 1
ATOM 671 N N . GLY B 1 30 ? 7.77 7.164 -2.414 1 91.88 30 GLY B N 1
ATOM 672 C CA . GLY B 1 30 ? 7.324 7.477 -1.065 1 91.88 30 GLY B CA 1
ATOM 673 C C . GLY B 1 30 ? 8.469 7.699 -0.096 1 91.88 30 GLY B C 1
ATOM 674 O O . GLY B 1 30 ? 8.461 8.664 0.671 1 91.88 30 GLY B O 1
ATOM 675 N N . TYR B 1 31 ? 9.445 6.871 -0.176 1 93.5 31 TYR B N 1
ATOM 676 C CA . TYR B 1 31 ? 10.57 6.961 0.744 1 93.5 31 TYR B CA 1
ATOM 677 C C . TYR B 1 31 ? 11.422 8.195 0.447 1 93.5 31 TYR B C 1
ATOM 679 O O . TYR B 1 31 ? 11.938 8.836 1.365 1 93.5 31 TYR B O 1
ATOM 687 N N . VAL B 1 32 ? 11.531 8.508 -0.797 1 93.75 32 VAL B N 1
ATOM 688 C CA . VAL B 1 32 ? 12.258 9.711 -1.184 1 93.75 32 VAL B CA 1
ATOM 689 C C . VAL B 1 32 ? 11.547 10.945 -0.637 1 93.75 32 VAL B C 1
ATOM 691 O O . VAL B 1 32 ? 12.188 11.828 -0.047 1 93.75 32 VAL B O 1
ATOM 694 N N . LYS B 1 33 ? 10.297 10.938 -0.8 1 91.81 33 LYS B N 1
ATOM 695 C CA . LYS B 1 33 ? 9.5 12.094 -0.392 1 91.81 33 LYS B CA 1
ATOM 696 C C . LYS B 1 33 ? 9.602 12.32 1.113 1 91.81 33 LYS B C 1
ATOM 698 O O . LYS B 1 33 ? 9.609 13.469 1.571 1 91.81 33 LYS B O 1
ATOM 703 N N . VAL B 1 34 ? 9.688 11.297 1.846 1 88 34 VAL B N 1
ATOM 704 C CA . VAL B 1 34 ? 9.711 11.445 3.297 1 88 34 VAL B CA 1
ATOM 705 C C . VAL B 1 34 ? 11.156 11.57 3.775 1 88 34 VAL B C 1
ATOM 707 O O . VAL B 1 34 ? 11.406 11.781 4.965 1 88 34 VAL B O 1
ATOM 710 N N . GLY B 1 35 ? 12.055 11.328 2.902 1 91.06 35 GLY B N 1
ATOM 711 C CA . GLY B 1 35 ? 13.453 11.586 3.195 1 91.06 35 GLY B CA 1
ATOM 712 C C . GLY B 1 35 ? 14.188 10.359 3.729 1 91.06 35 GLY B C 1
ATOM 713 O O . GLY B 1 35 ? 15.219 10.492 4.383 1 91.06 35 GLY B O 1
ATOM 714 N N . ASP B 1 36 ? 13.547 9.219 3.725 1 94.5 36 ASP B N 1
ATOM 715 C CA . ASP B 1 36 ? 14.211 7.973 4.105 1 94.5 36 ASP B CA 1
ATOM 716 C C . ASP B 1 36 ? 15.047 7.418 2.949 1 94.5 36 ASP B C 1
ATOM 718 O O . ASP B 1 36 ? 14.664 6.422 2.33 1 94.5 36 ASP B O 1
ATOM 722 N N . MET B 1 37 ? 16.141 7.918 2.777 1 95.25 37 MET B N 1
ATOM 723 C CA . MET B 1 37 ? 17 7.609 1.641 1 95.25 37 MET B CA 1
ATOM 724 C C . MET B 1 37 ? 17.625 6.227 1.791 1 95.25 37 MET B C 1
ATOM 726 O O . MET B 1 37 ? 17.906 5.551 0.796 1 95.25 37 MET B O 1
ATOM 730 N N . GLU B 1 38 ? 17.797 5.863 3.016 1 96.25 38 GLU B N 1
ATOM 731 C CA . GLU B 1 38 ? 18.359 4.531 3.238 1 96.25 38 GLU B CA 1
ATOM 732 C C . GLU B 1 38 ? 17.422 3.449 2.715 1 96.25 38 GLU B C 1
ATOM 734 O O . GLU B 1 38 ? 17.844 2.547 1.99 1 96.25 38 GLU B O 1
ATOM 739 N N . PHE B 1 39 ? 16.234 3.52 3.037 1 94.69 39 PHE B N 1
ATOM 740 C CA . PHE B 1 39 ? 15.273 2.545 2.549 1 94.69 39 PHE B CA 1
ATOM 741 C C . PHE B 1 39 ? 15.07 2.686 1.045 1 94.69 39 PHE B C 1
ATOM 743 O O . PHE B 1 39 ? 14.891 1.69 0.341 1 94.69 39 PHE B O 1
ATOM 750 N N . ALA B 1 40 ? 15.023 3.932 0.562 1 96.38 40 ALA B N 1
ATOM 751 C CA . ALA B 1 40 ? 14.914 4.152 -0.877 1 96.38 40 ALA B CA 1
ATOM 752 C C . ALA B 1 40 ? 16.031 3.441 -1.63 1 96.38 40 ALA B C 1
ATOM 754 O O . ALA B 1 40 ? 15.789 2.746 -2.617 1 96.38 40 ALA B O 1
ATOM 755 N N . GLN B 1 41 ? 17.203 3.564 -1.11 1 97.06 41 GLN B N 1
ATOM 756 C CA . GLN B 1 41 ? 18.359 2.912 -1.736 1 97.06 41 GLN B CA 1
ATOM 757 C C . GLN B 1 41 ? 18.219 1.394 -1.687 1 97.06 41 GLN B C 1
ATOM 759 O O . GLN B 1 41 ? 18.516 0.707 -2.668 1 97.06 41 GLN B O 1
ATOM 7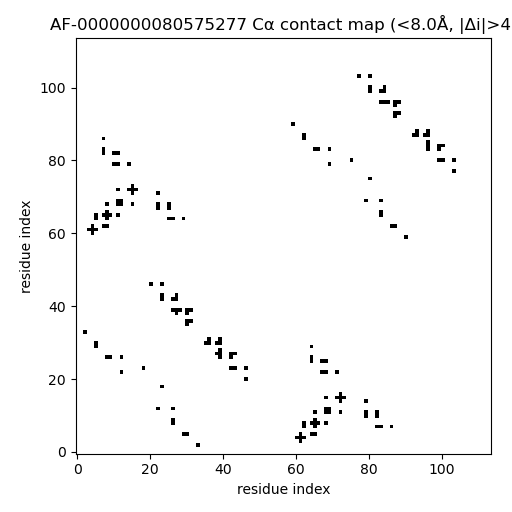64 N N . SER B 1 42 ? 17.844 0.9 -0.531 1 96.19 42 SER B N 1
ATOM 765 C CA . SER B 1 42 ? 17.656 -0.539 -0.38 1 96.19 42 SER B CA 1
ATOM 766 C C . SER B 1 42 ? 16.656 -1.074 -1.388 1 96.19 42 SER B C 1
ATOM 768 O O . SER B 1 42 ? 16.844 -2.145 -1.967 1 96.19 42 SER B O 1
ATOM 770 N N . LEU B 1 43 ? 15.617 -0.391 -1.627 1 95.38 43 LEU B N 1
ATOM 771 C CA . LEU B 1 43 ? 14.594 -0.789 -2.59 1 95.38 43 LEU B CA 1
ATOM 772 C C . LEU B 1 43 ? 15.141 -0.756 -4.012 1 95.38 43 LEU B C 1
ATOM 774 O O . LEU B 1 43 ? 14.844 -1.641 -4.816 1 95.38 43 LEU B O 1
ATOM 778 N N . PHE B 1 44 ? 15.812 0.302 -4.312 1 94.94 44 PHE B N 1
ATOM 779 C CA . PHE B 1 44 ? 16.438 0.424 -5.625 1 94.94 44 PHE B CA 1
ATOM 780 C C . PHE B 1 44 ? 17.344 -0.77 -5.914 1 94.94 44 PHE B C 1
ATOM 782 O O . PHE B 1 44 ? 17.297 -1.338 -7.008 1 94.94 44 PHE B O 1
ATOM 789 N N . ASP B 1 45 ? 18.078 -1.145 -5.004 1 94.38 45 ASP B N 1
ATOM 790 C CA . ASP B 1 45 ? 18.984 -2.277 -5.156 1 94.38 45 ASP B CA 1
ATOM 791 C C . ASP B 1 45 ? 18.203 -3.574 -5.391 1 94.38 45 ASP B C 1
ATOM 793 O O . ASP B 1 45 ? 18.609 -4.402 -6.207 1 94.38 45 ASP B O 1
ATOM 797 N N . LYS B 1 46 ? 17.172 -3.822 -4.664 1 92.81 46 LYS B N 1
ATOM 798 C CA . LYS B 1 46 ? 16.328 -5.004 -4.82 1 92.81 46 LYS B CA 1
ATOM 799 C C . LYS B 1 46 ? 15.711 -5.055 -6.215 1 92.81 46 LYS B C 1
ATOM 801 O O . LYS B 1 46 ? 15.609 -6.125 -6.82 1 92.81 46 LYS B O 1
ATOM 806 N N . MET B 1 47 ? 15.305 -3.969 -6.73 1 92.12 47 MET B N 1
ATOM 807 C CA . MET B 1 47 ? 14.727 -3.883 -8.07 1 92.12 47 MET B CA 1
ATOM 808 C C . MET B 1 47 ? 15.734 -4.309 -9.125 1 92.12 47 MET B C 1
ATOM 810 O O . MET B 1 47 ? 15.398 -5.062 -10.047 1 92.12 47 MET B O 1
ATOM 814 N N . LEU B 1 48 ? 16.922 -3.879 -8.977 1 89.94 48 LEU B N 1
ATOM 815 C CA . LEU B 1 48 ? 17.969 -4.23 -9.922 1 89.94 48 LEU B CA 1
ATOM 816 C C . LEU B 1 48 ? 18.266 -5.727 -9.875 1 89.94 48 LEU B C 1
ATOM 818 O O . LEU B 1 48 ? 18.438 -6.363 -10.922 1 89.94 48 LEU B O 1
ATOM 822 N N . ALA B 1 49 ? 18.266 -6.184 -8.703 1 87.69 49 ALA B N 1
ATOM 823 C CA . ALA B 1 49 ? 18.562 -7.602 -8.523 1 87.69 49 ALA B CA 1
ATOM 824 C C . ALA B 1 49 ? 17.484 -8.477 -9.156 1 87.69 49 ALA B C 1
ATOM 826 O O . ALA B 1 49 ? 17.797 -9.492 -9.781 1 87.69 49 ALA B O 1
ATOM 827 N N . ARG B 1 50 ? 16.344 -8.148 -9.109 1 84.69 50 ARG B N 1
ATOM 828 C CA . ARG B 1 50 ? 15.219 -8.914 -9.672 1 84.69 50 ARG B CA 1
ATOM 829 C C . ARG B 1 50 ? 15.234 -8.875 -11.195 1 84.69 50 ARG B C 1
ATOM 831 O O . ARG B 1 50 ? 14.906 -9.859 -11.852 1 84.69 50 ARG B O 1
ATOM 838 N N . ASN B 1 51 ? 15.523 -7.68 -11.688 1 82 51 ASN B N 1
ATOM 839 C CA . ASN B 1 51 ? 15.586 -7.531 -13.141 1 82 51 ASN B CA 1
ATOM 840 C C . ASN B 1 51 ? 16.703 -8.375 -13.742 1 82 51 ASN B C 1
ATOM 842 O O . ASN B 1 51 ? 16.531 -8.961 -14.82 1 82 51 ASN B O 1
ATOM 846 N N . VAL B 1 52 ? 17.719 -8.461 -13.094 1 80.19 52 VAL B N 1
ATOM 847 C CA . VAL B 1 52 ? 18.859 -9.242 -13.578 1 80.19 52 VAL B CA 1
ATOM 848 C C . VAL B 1 52 ? 18.516 -10.727 -13.555 1 80.19 52 VAL B C 1
ATOM 850 O O . VAL B 1 52 ? 18.797 -11.453 -14.508 1 80.19 52 VAL B O 1
ATOM 853 N N . ILE B 1 53 ? 17.906 -11.125 -12.633 1 77.56 53 ILE B N 1
ATOM 854 C CA . ILE B 1 53 ? 17.516 -12.523 -12.492 1 77.56 53 ILE B CA 1
ATOM 855 C C . ILE B 1 53 ? 16.484 -12.891 -13.555 1 77.56 53 ILE B C 1
ATOM 857 O O . ILE B 1 53 ? 16.578 -13.953 -14.172 1 77.56 53 ILE B O 1
ATOM 861 N N . SER B 1 54 ? 15.578 -12.016 -13.867 1 72.75 54 SER B N 1
ATOM 862 C CA . SER B 1 54 ? 14.555 -12.258 -14.883 1 72.75 54 SER B CA 1
ATOM 863 C C . SER B 1 54 ? 15.164 -12.297 -16.281 1 72.75 54 SER B C 1
ATOM 865 O O . SER B 1 54 ? 14.664 -13.008 -17.156 1 72.75 54 SER B O 1
ATOM 867 N N . TYR B 1 55 ? 16.203 -11.625 -16.406 1 74.44 55 TYR B N 1
ATOM 868 C CA . TYR B 1 55 ? 16.891 -11.633 -17.688 1 74.44 55 TYR B CA 1
ATOM 869 C C . TYR B 1 55 ? 17.703 -12.914 -17.875 1 74.44 55 TYR B C 1
ATOM 871 O O . TYR B 1 55 ? 17.812 -13.422 -18.984 1 74.44 55 TYR B O 1
ATOM 879 N N . ASP B 1 56 ? 18.188 -13.422 -16.859 1 78.31 56 ASP B N 1
ATOM 880 C CA . ASP B 1 56 ? 19.062 -14.586 -16.922 1 78.31 56 ASP B CA 1
ATOM 881 C C . ASP B 1 56 ? 18.25 -15.875 -17.016 1 78.31 56 ASP B C 1
ATOM 883 O O . ASP B 1 56 ? 18.719 -16.875 -17.562 1 78.31 56 ASP B O 1
ATOM 887 N N . LEU B 1 57 ? 17.094 -15.852 -16.688 1 56.16 57 LEU B N 1
ATOM 888 C CA . LEU B 1 57 ? 16.281 -17.062 -16.781 1 56.16 57 LEU B CA 1
ATOM 889 C C . LEU B 1 57 ? 15.602 -17.156 -18.141 1 56.16 57 LEU B C 1
ATOM 891 O O . LEU B 1 57 ? 15.539 -18.234 -18.734 1 56.16 57 LEU B O 1
#

Solvent-accessible surface area (backbone atoms only — not comparable to full-atom values): 6603 Å² total; per-residue (Å²): 136,78,92,58,54,50,58,56,25,52,59,36,50,68,63,34,88,77,75,49,71,68,57,50,48,48,52,35,52,51,25,51,72,73,61,41,53,68,60,25,49,52,50,54,52,52,52,54,52,52,53,52,53,63,67,72,105,133,79,91,58,53,51,58,57,27,51,58,36,50,70,62,34,88,78,75,47,69,67,57,51,48,49,53,34,52,51,25,52,73,72,62,41,54,68,59,26,50,54,49,53,53,52,52,53,53,51,54,52,53,65,69,71,105

pLDDT: mean 87.13, std 14.75, range [31.0, 97.19]

Sequence (114 aa):
MRSGDMGSARILFDQIPKKDSAAYNVMLDGYVKVGDMEFAQSLFDKMLARNVISYDLMRSGDMGSARILFDQIPKKDSAAYNVMLDGYVKVGDMEFAQSLFDKMLARNVISYDL